Protein AF-A0A8X6SLH9-F1 (afdb_monomer_lite)

Sequence (107 aa):
MASASSGPSGIKRKALSISNKLNILKKYDEGCKANKKQKEIAEELGIAPSTLRMVLKSRVDIEKNVGGTKRQKLKHAKHEDLEKVLVEWFQKKKKKKKKKLAAIITH

InterPro domains:
  IPR007889 DNA binding HTH domain, Psq-type [PF04218] (12-62)
  IPR009057 Homedomain-like superfamily [SSF46689] (12-63)

Foldseek 3Di:
DDDPPPDPPPDPDDQDFLVRLVVLVVLVVVCVVVVHDLVVSCVVVVHDSVVSVVSVVCVVVSVVPPPDDSDSDDDQDPCNVVVVVVVVVVVVVVVVVVVVVVVVVVD

Secondary structure (DSSP, 8-state):
------------PPPPPHHHHHHHHHHHHHHHHTT--HHHHHHHTT--HHHHHHHHHTHHHHHHTTTT---SS----TTHHHHHHHHHHHHHHHHHHHHHHHHHHT-

pLDDT: mean 78.75, std 13.12, range [39.59, 93.44]

Organism: Trichonephila clavipes (NCBI:txid2585209)

Structure (mmCIF, N/CA/C/O backbone):
data_AF-A0A8X6SLH9-F1
#
_entry.id   AF-A0A8X6SLH9-F1
#
loop_
_atom_site.group_PDB
_atom_site.id
_atom_site.type_symbol
_atom_site.label_atom_id
_atom_site.label_alt_id
_atom_site.label_comp_id
_atom_site.label_asym_id
_atom_site.label_entity_id
_atom_site.label_seq_id
_atom_site.pdbx_PDB_ins_code
_atom_site.Cartn_x
_atom_site.Cartn_y
_atom_site.Cartn_z
_atom_site.occupancy
_atom_site.B_iso_or_equiv
_atom_site.auth_seq_id
_atom_site.auth_comp_id
_atom_site.auth_asym_id
_atom_site.auth_atom_id
_atom_site.pdbx_PDB_model_num
ATOM 1 N N . MET A 1 1 ? -50.976 6.141 -1.950 1.00 39.59 1 MET A N 1
ATOM 2 C CA . MET A 1 1 ? -50.263 4.945 -2.450 1.00 39.59 1 MET A CA 1
ATOM 3 C C . MET A 1 1 ? -48.781 5.280 -2.521 1.00 39.59 1 MET A C 1
ATOM 5 O O . MET A 1 1 ? -48.405 6.155 -3.289 1.00 39.59 1 MET A O 1
ATOM 9 N N . ALA A 1 2 ? -47.978 4.703 -1.626 1.00 45.25 2 ALA A N 1
ATOM 10 C CA . ALA A 1 2 ? -46.553 4.991 -1.491 1.00 45.25 2 ALA A CA 1
ATOM 11 C C . ALA A 1 2 ? -45.756 4.327 -2.621 1.00 45.25 2 ALA A C 1
ATOM 13 O O . ALA A 1 2 ? -45.850 3.118 -2.806 1.00 45.25 2 ALA A O 1
ATOM 14 N N . SER A 1 3 ? -44.958 5.109 -3.347 1.00 43.69 3 SER A N 1
ATOM 15 C CA . SER A 1 3 ? -43.980 4.585 -4.300 1.00 43.69 3 SER A CA 1
ATOM 16 C C . SER A 1 3 ? -42.586 4.744 -3.699 1.00 43.69 3 SER A C 1
ATOM 18 O O . SER A 1 3 ? -41.957 5.798 -3.789 1.00 43.69 3 SER A O 1
ATOM 20 N N . ALA A 1 4 ? -42.136 3.706 -2.991 1.00 51.78 4 ALA A N 1
ATOM 21 C CA . ALA A 1 4 ? -40.776 3.604 -2.484 1.00 51.78 4 ALA A CA 1
ATOM 22 C C . ALA A 1 4 ? -39.852 3.185 -3.636 1.00 51.78 4 ALA A C 1
ATOM 24 O O . ALA A 1 4 ? -39.725 2.009 -3.964 1.00 51.78 4 ALA A O 1
ATOM 25 N N . SER A 1 5 ? -39.196 4.163 -4.257 1.00 49.69 5 SER A N 1
ATOM 26 C CA . SER A 1 5 ? -38.088 3.943 -5.187 1.00 49.69 5 SER A CA 1
ATOM 27 C C . SER A 1 5 ? -36.840 3.517 -4.397 1.00 49.69 5 SER A C 1
ATOM 29 O O . SER A 1 5 ? -35.981 4.337 -4.063 1.00 49.69 5 SER A O 1
ATOM 31 N N . SER A 1 6 ? -36.727 2.228 -4.080 1.00 54.97 6 SER A N 1
ATOM 32 C CA 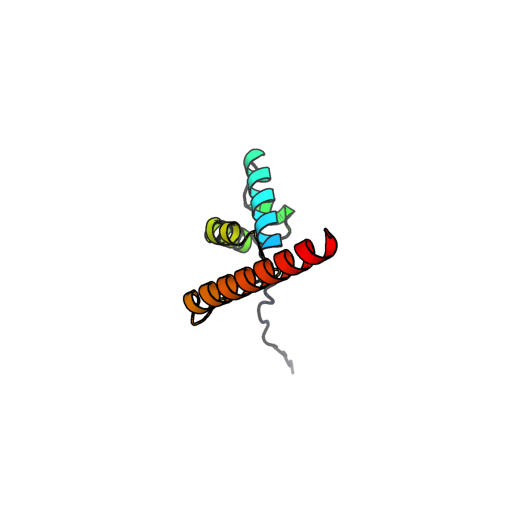. SER A 1 6 ? -35.497 1.623 -3.563 1.00 54.97 6 SER A CA 1
ATOM 33 C C . SER A 1 6 ? -34.499 1.400 -4.707 1.00 54.97 6 SER A C 1
ATOM 35 O O . SER A 1 6 ? -34.437 0.323 -5.300 1.00 54.97 6 SER A O 1
ATOM 37 N N . GLY A 1 7 ? -33.723 2.431 -5.047 1.00 54.56 7 GLY A N 1
ATOM 38 C CA . GLY A 1 7 ? -32.559 2.275 -5.925 1.00 54.56 7 GLY A CA 1
ATOM 39 C C . GLY A 1 7 ? -31.469 1.424 -5.250 1.00 54.56 7 GLY A C 1
ATOM 40 O O . GLY A 1 7 ? -31.379 1.421 -4.019 1.00 54.56 7 GLY A O 1
ATOM 41 N N . PRO A 1 8 ? -30.616 0.708 -6.006 1.00 51.09 8 PRO A N 1
ATOM 42 C CA . PRO A 1 8 ? -29.579 -0.129 -5.421 1.00 51.09 8 PRO A CA 1
ATOM 43 C C . PRO A 1 8 ? -28.536 0.769 -4.751 1.00 51.09 8 PRO A C 1
ATOM 45 O O . PRO A 1 8 ? -27.738 1.439 -5.410 1.00 51.09 8 PRO A O 1
ATOM 48 N N . SER A 1 9 ? -28.529 0.782 -3.422 1.00 58.31 9 SER A N 1
ATOM 49 C CA . SER A 1 9 ? -27.512 1.417 -2.586 1.00 58.31 9 SER A CA 1
ATOM 50 C C . SER A 1 9 ? -26.198 0.629 -2.667 1.00 58.31 9 SER A C 1
ATOM 52 O O . SER A 1 9 ? -25.732 0.007 -1.715 1.00 58.31 9 SER A O 1
ATOM 54 N N . GLY A 1 10 ? -25.573 0.635 -3.846 1.00 54.41 10 GLY A N 1
ATOM 55 C CA . GLY A 1 10 ? -24.244 0.075 -4.040 1.00 54.41 10 GLY A CA 1
ATOM 56 C C . GLY A 1 10 ? -23.244 0.773 -3.119 1.00 54.41 10 GLY A C 1
ATOM 57 O O . GLY A 1 10 ? -23.129 2.000 -3.123 1.00 54.41 10 GLY A O 1
ATOM 58 N N . ILE A 1 11 ? -22.507 -0.003 -2.323 1.00 65.38 11 ILE A N 1
ATOM 59 C CA . ILE A 1 11 ? -21.454 0.512 -1.440 1.00 65.38 11 ILE A CA 1
ATOM 60 C C . ILE A 1 11 ? -20.408 1.232 -2.305 1.00 65.38 11 ILE A C 1
ATOM 62 O O . ILE A 1 11 ? -19.608 0.594 -2.996 1.00 65.38 11 ILE A O 1
ATOM 66 N N . LYS A 1 12 ? -20.393 2.570 -2.265 1.00 71.88 12 LYS A N 1
ATOM 67 C CA . LYS A 1 12 ? -19.410 3.405 -2.970 1.00 71.88 12 LYS A CA 1
ATOM 68 C C . LYS A 1 12 ? -18.046 3.272 -2.283 1.00 71.88 12 LYS A C 1
ATOM 70 O O . LYS A 1 12 ? -17.726 4.009 -1.354 1.00 71.88 12 LYS A O 1
ATOM 75 N N . ARG A 1 13 ? -17.232 2.304 -2.713 1.00 73.06 13 ARG A N 1
ATOM 76 C CA . ARG A 1 13 ? -15.877 2.092 -2.172 1.00 73.06 13 ARG A CA 1
ATOM 77 C C . ARG A 1 13 ? -14.890 3.070 -2.813 1.00 73.06 13 ARG A C 1
ATOM 79 O O . ARG A 1 13 ? -14.701 3.049 -4.027 1.00 73.06 13 ARG A O 1
ATOM 86 N N . LYS A 1 14 ? -14.215 3.889 -1.999 1.00 77.88 14 LYS A N 1
ATOM 87 C CA . LYS A 1 14 ? -13.093 4.724 -2.456 1.00 77.88 14 LYS A CA 1
ATOM 88 C C . LYS A 1 14 ? -11.854 3.850 -2.659 1.00 77.88 14 LYS A C 1
ATOM 90 O O . LYS A 1 14 ? -11.412 3.163 -1.740 1.00 77.88 14 LYS A O 1
ATOM 95 N N . ALA A 1 15 ? -11.287 3.870 -3.861 1.00 78.25 15 ALA A N 1
ATOM 96 C CA . ALA A 1 15 ? -10.048 3.160 -4.147 1.00 78.25 15 ALA A CA 1
ATOM 97 C C . ALA A 1 15 ? -8.842 3.938 -3.592 1.00 78.25 15 ALA A C 1
ATOM 99 O O . ALA A 1 15 ? -8.631 5.100 -3.934 1.00 78.25 15 ALA A O 1
ATOM 100 N N . LEU A 1 16 ? -8.039 3.291 -2.743 1.00 80.81 16 LEU A N 1
ATOM 101 C CA . LEU A 1 16 ? -6.810 3.867 -2.191 1.00 80.81 16 LEU A CA 1
ATOM 102 C C . LEU A 1 16 ? -5.623 3.580 -3.121 1.00 80.81 16 LEU A C 1
ATOM 104 O O . LEU A 1 16 ? -5.394 2.429 -3.503 1.00 80.81 16 LEU A O 1
ATOM 108 N N . SER A 1 17 ? -4.853 4.614 -3.463 1.00 80.88 17 SER A N 1
ATOM 109 C CA . SER A 1 17 ? -3.581 4.475 -4.186 1.00 80.88 17 SER A CA 1
ATOM 110 C C . SER A 1 17 ? -2.512 3.814 -3.305 1.00 80.88 17 SER A C 1
ATOM 112 O O . SER A 1 17 ? -2.610 3.842 -2.077 1.00 80.88 17 SER A O 1
ATOM 114 N N . ILE A 1 18 ? -1.469 3.241 -3.917 1.00 82.00 18 ILE A N 1
ATOM 115 C CA . ILE A 1 18 ? -0.321 2.674 -3.181 1.00 82.00 18 ILE A CA 1
ATOM 116 C C . ILE A 1 18 ? 0.328 3.737 -2.280 1.00 82.00 18 ILE A C 1
ATOM 118 O O . ILE A 1 18 ? 0.570 3.475 -1.106 1.00 82.00 18 ILE A O 1
ATOM 122 N N . SER A 1 19 ? 0.508 4.963 -2.780 1.00 81.88 19 SER A N 1
ATOM 123 C CA . SER A 1 19 ? 1.052 6.085 -2.003 1.00 81.88 19 SER A CA 1
ATOM 124 C C . SER A 1 19 ? 0.199 6.430 -0.777 1.00 81.88 19 SER A C 1
ATOM 126 O O . SER A 1 19 ? 0.742 6.635 0.305 1.00 81.88 19 SER A O 1
ATOM 128 N N . ASN A 1 20 ? -1.133 6.431 -0.909 1.00 85.94 20 ASN A N 1
ATOM 129 C CA . ASN A 1 20 ? -2.022 6.690 0.226 1.00 85.94 20 ASN A CA 1
ATOM 130 C C . ASN A 1 20 ? -1.953 5.555 1.253 1.00 85.94 20 ASN A C 1
ATOM 132 O O . ASN A 1 20 ? -1.903 5.823 2.448 1.00 85.94 20 ASN A O 1
ATOM 136 N N . LYS A 1 21 ? -1.895 4.294 0.802 1.00 89.00 21 LYS A N 1
ATOM 137 C CA . LYS A 1 21 ? -1.711 3.134 1.689 1.00 89.00 21 LYS A CA 1
ATOM 138 C C . LYS A 1 21 ? -0.386 3.200 2.453 1.00 89.00 21 LYS A C 1
ATOM 140 O O . LYS A 1 21 ? -0.371 2.904 3.640 1.00 89.00 21 LYS A O 1
ATOM 145 N N . LEU A 1 22 ? 0.696 3.649 1.814 1.00 86.75 22 LEU A N 1
ATOM 146 C CA . LEU A 1 22 ? 1.983 3.876 2.483 1.00 86.75 22 LEU A CA 1
ATOM 147 C C . LEU A 1 22 ? 1.902 4.978 3.538 1.00 86.75 22 LEU A C 1
ATOM 149 O O . LEU A 1 22 ? 2.454 4.823 4.622 1.00 86.75 22 LEU A O 1
ATOM 153 N N . ASN A 1 23 ? 1.200 6.075 3.247 1.00 88.94 23 ASN A N 1
ATOM 154 C CA . ASN A 1 23 ? 1.003 7.136 4.232 1.00 88.94 23 ASN A CA 1
ATOM 155 C C . ASN A 1 23 ? 0.199 6.638 5.446 1.00 88.94 23 ASN A C 1
ATOM 157 O O . ASN A 1 23 ? 0.558 6.929 6.582 1.00 88.94 23 ASN A O 1
ATOM 161 N N . ILE A 1 24 ? -0.830 5.814 5.211 1.00 90.75 24 ILE A N 1
ATOM 162 C CA . ILE A 1 24 ? -1.601 5.154 6.276 1.00 90.75 24 ILE A CA 1
ATOM 163 C C . ILE A 1 24 ? -0.693 4.271 7.143 1.00 90.75 24 ILE A C 1
ATOM 165 O O . ILE A 1 24 ? -0.786 4.335 8.363 1.00 90.75 24 ILE A O 1
ATOM 169 N N . LEU A 1 25 ? 0.207 3.484 6.539 1.00 90.75 25 LEU A N 1
ATOM 170 C CA . LEU A 1 25 ? 1.163 2.650 7.281 1.00 90.75 25 LEU A CA 1
ATOM 171 C C . LEU A 1 25 ? 2.122 3.492 8.136 1.00 90.75 25 LEU A C 1
ATOM 173 O O . LEU A 1 25 ? 2.310 3.185 9.308 1.00 90.75 25 LEU A O 1
ATOM 177 N N . LYS A 1 26 ? 2.661 4.591 7.593 1.00 90.56 26 LYS A N 1
ATOM 178 C CA . LYS A 1 26 ? 3.530 5.512 8.348 1.00 90.56 26 LYS A CA 1
ATOM 179 C C . LYS A 1 26 ? 2.808 6.124 9.547 1.00 90.56 26 LYS A C 1
ATOM 181 O O . LYS A 1 26 ? 3.319 6.082 10.660 1.00 90.56 26 LYS A O 1
ATOM 186 N N . LYS A 1 27 ? 1.597 6.642 9.327 1.00 90.19 27 LYS A N 1
ATOM 187 C CA . LYS A 1 27 ? 0.759 7.232 10.381 1.00 90.19 27 LYS A CA 1
ATOM 188 C C . LYS A 1 27 ? 0.356 6.209 11.438 1.00 90.19 27 LYS A C 1
ATOM 190 O O . LYS A 1 27 ? 0.300 6.537 12.619 1.00 90.19 27 LYS A O 1
ATOM 195 N N . TYR A 1 28 ? 0.121 4.967 11.025 1.00 90.69 28 TYR A N 1
ATOM 196 C CA . TYR A 1 28 ? -0.123 3.864 11.940 1.00 90.69 28 TYR A CA 1
ATOM 197 C C . TYR A 1 28 ? 1.097 3.556 12.814 1.00 90.69 28 TYR A C 1
ATOM 199 O O . TYR A 1 28 ? 0.955 3.449 14.029 1.00 90.69 28 TYR A O 1
ATOM 207 N N . ASP A 1 29 ? 2.292 3.468 12.227 1.00 89.56 29 ASP A N 1
ATOM 208 C CA . ASP A 1 29 ? 3.525 3.221 12.981 1.00 89.56 29 ASP A CA 1
ATOM 209 C C . ASP A 1 29 ? 3.841 4.380 13.952 1.00 89.56 29 ASP A C 1
ATOM 211 O O . ASP A 1 29 ? 4.260 4.142 15.084 1.00 89.56 29 ASP A O 1
ATOM 215 N N . GLU A 1 30 ? 3.599 5.634 13.547 1.00 89.69 30 GLU A N 1
ATOM 216 C CA . GLU A 1 30 ? 3.692 6.825 14.412 1.00 89.69 30 GLU A CA 1
ATOM 217 C C . GLU A 1 30 ? 2.699 6.759 15.584 1.00 89.69 30 GLU A C 1
ATOM 219 O O . GLU A 1 30 ? 3.084 6.955 16.737 1.00 89.69 30 GLU A O 1
ATOM 224 N N . GLY A 1 31 ? 1.431 6.436 15.312 1.00 84.88 31 GLY A N 1
ATOM 225 C CA . GLY A 1 31 ? 0.392 6.310 16.338 1.00 84.88 31 GLY A CA 1
ATOM 226 C C . GLY A 1 31 ? 0.646 5.157 17.311 1.00 84.88 31 GLY A C 1
ATOM 227 O O . GLY A 1 31 ? 0.399 5.295 18.508 1.00 84.88 31 GLY A O 1
ATOM 228 N N . CYS A 1 32 ? 1.211 4.048 16.825 1.00 84.31 32 CYS A N 1
ATOM 229 C CA . CYS A 1 32 ? 1.571 2.905 17.660 1.00 84.31 32 CYS A CA 1
ATOM 230 C C . CYS A 1 32 ? 2.696 3.253 18.647 1.00 84.31 32 CYS A C 1
ATOM 232 O O . CYS A 1 32 ? 2.648 2.830 19.799 1.00 84.31 32 CYS A O 1
ATOM 234 N N . LYS A 1 33 ? 3.672 4.076 18.235 1.00 87.12 33 LYS A N 1
ATOM 235 C CA . LYS A 1 33 ? 4.721 4.599 19.134 1.00 87.12 33 LYS A CA 1
ATOM 236 C C . LYS A 1 33 ? 4.156 5.503 20.232 1.00 87.12 33 LYS A C 1
ATOM 238 O O . LYS A 1 33 ? 4.710 5.552 21.322 1.00 87.12 33 LYS A O 1
ATOM 243 N N . ALA A 1 34 ? 3.048 6.185 19.954 1.00 84.00 34 ALA A N 1
ATOM 244 C CA . ALA A 1 34 ? 2.326 7.016 20.913 1.00 84.00 34 ALA A CA 1
ATOM 245 C C . ALA A 1 34 ? 1.288 6.236 21.754 1.00 84.00 34 ALA A C 1
ATOM 247 O O . ALA A 1 34 ? 0.479 6.860 22.433 1.00 84.00 34 ALA A O 1
ATOM 248 N N . ASN A 1 35 ? 1.285 4.894 21.711 1.00 87.12 35 ASN A N 1
ATOM 249 C CA . ASN A 1 35 ? 0.314 4.020 22.392 1.00 87.12 35 ASN A CA 1
ATOM 250 C C . ASN A 1 35 ? -1.166 4.277 22.029 1.00 87.12 35 ASN A C 1
ATOM 252 O O . ASN A 1 35 ? -2.064 3.934 22.799 1.00 87.12 35 ASN A O 1
ATOM 256 N N . LYS A 1 36 ? -1.447 4.843 20.847 1.00 87.38 36 LYS A N 1
ATOM 257 C CA . LYS A 1 36 ? -2.825 5.049 20.375 1.00 87.38 36 LYS A CA 1
ATOM 258 C C . LYS A 1 36 ? -3.466 3.740 19.934 1.00 87.38 36 LYS A C 1
ATOM 260 O O . LYS A 1 36 ? -2.816 2.864 19.352 1.00 87.38 36 LYS A O 1
ATOM 265 N N . LYS A 1 37 ? -4.777 3.615 20.142 1.00 88.31 37 LYS A N 1
ATOM 266 C CA . LYS A 1 37 ? -5.532 2.439 19.690 1.00 88.31 37 LYS A CA 1
ATOM 267 C C . LYS A 1 37 ? -5.779 2.502 18.184 1.00 88.31 37 LYS A C 1
ATOM 269 O O . LYS A 1 37 ? -5.965 3.561 17.597 1.00 88.31 37 LYS A O 1
ATOM 274 N N . GLN A 1 38 ? -5.905 1.332 17.555 1.00 86.31 38 GLN A N 1
ATOM 275 C CA . GLN A 1 38 ? -6.243 1.211 16.128 1.00 86.31 38 GLN A CA 1
ATOM 276 C C . GLN A 1 38 ? -7.498 1.994 15.715 1.00 86.31 38 GLN A C 1
ATOM 278 O O . GLN A 1 38 ? -7.551 2.506 14.600 1.00 86.31 38 GLN A O 1
ATOM 283 N N . LYS A 1 39 ? -8.506 2.069 16.595 1.00 87.81 39 LYS A N 1
ATOM 284 C CA . LYS A 1 39 ? -9.740 2.825 16.340 1.00 87.81 39 LYS A CA 1
ATOM 285 C C . LYS A 1 39 ? -9.479 4.329 16.266 1.00 87.81 39 LYS A C 1
ATOM 287 O O . LYS A 1 39 ? -9.891 4.945 15.295 1.00 87.81 39 LYS A O 1
ATOM 292 N N . GLU A 1 40 ? -8.726 4.868 17.221 1.00 87.94 40 GLU A N 1
ATOM 293 C CA . GLU A 1 40 ? -8.358 6.289 17.279 1.00 87.94 40 GLU A CA 1
ATOM 294 C C . GLU A 1 40 ? -7.542 6.688 16.043 1.00 87.94 40 GLU A C 1
ATOM 296 O O . GLU A 1 40 ? -7.838 7.678 15.386 1.00 87.94 40 GLU A O 1
ATOM 301 N N . ILE A 1 41 ? -6.576 5.854 15.643 1.00 89.38 41 ILE A N 1
ATOM 302 C CA . ILE A 1 41 ? -5.779 6.090 14.429 1.00 89.38 41 ILE A CA 1
ATOM 303 C C . ILE A 1 41 ? -6.663 6.062 13.169 1.00 89.38 41 ILE A C 1
ATOM 305 O O . ILE A 1 41 ? -6.459 6.843 12.241 1.00 89.38 41 ILE A O 1
ATOM 309 N N . ALA A 1 42 ? -7.643 5.157 13.104 1.00 88.69 42 ALA A N 1
ATOM 310 C CA . ALA A 1 42 ? -8.564 5.076 11.972 1.00 88.69 42 ALA A CA 1
ATOM 311 C C . ALA A 1 42 ? -9.482 6.310 11.888 1.00 88.69 42 ALA A C 1
ATOM 313 O O . ALA A 1 42 ? -9.704 6.825 10.790 1.00 88.69 42 ALA A O 1
ATOM 314 N N . GLU A 1 43 ? -9.960 6.799 13.036 1.00 89.75 43 GLU A N 1
ATOM 315 C CA . GLU A 1 43 ? -10.750 8.028 13.159 1.00 89.75 43 GLU A CA 1
ATOM 316 C C . GLU A 1 43 ? -9.944 9.263 12.738 1.00 89.75 43 GLU A C 1
ATOM 318 O O . GLU A 1 43 ? -10.411 10.019 11.887 1.00 89.75 43 GLU A O 1
ATOM 323 N N . GLU A 1 44 ? -8.704 9.411 13.217 1.00 88.94 44 GLU A N 1
ATOM 324 C CA . GLU A 1 44 ? -7.791 10.499 12.822 1.00 88.94 44 GLU A CA 1
ATOM 325 C C . GLU A 1 44 ? -7.514 10.518 11.312 1.00 88.94 44 GLU A C 1
ATOM 327 O O . GLU A 1 44 ? -7.382 11.578 10.700 1.00 88.94 44 GLU A O 1
ATOM 332 N N . LEU A 1 45 ? -7.444 9.340 1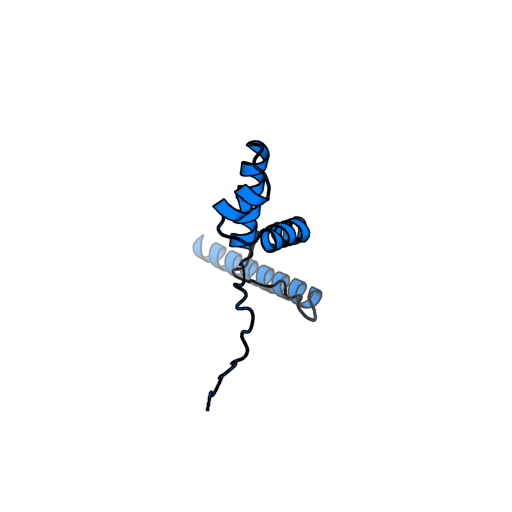0.687 1.00 86.19 45 LEU A N 1
ATOM 333 C CA . LEU A 1 45 ? -7.230 9.204 9.246 1.00 86.19 45 LEU A CA 1
ATOM 334 C C . LEU A 1 45 ? -8.524 9.331 8.423 1.00 86.19 45 LEU A C 1
ATOM 336 O O . LEU A 1 45 ? -8.448 9.385 7.193 1.00 86.19 45 LEU A O 1
ATOM 340 N N . GLY A 1 46 ? -9.700 9.361 9.059 1.00 86.00 46 GLY A N 1
ATOM 341 C CA . GLY A 1 46 ? -11.002 9.391 8.385 1.00 86.00 46 GLY A CA 1
ATOM 3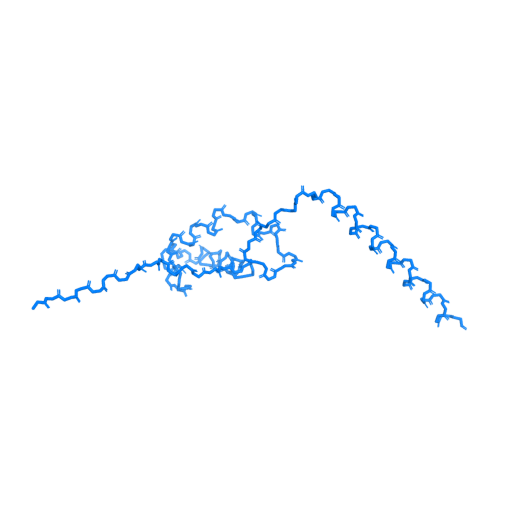42 C C . GLY A 1 46 ? -11.313 8.109 7.603 1.00 86.00 46 GLY A C 1
ATOM 343 O O . GLY A 1 46 ? -11.941 8.152 6.540 1.00 86.00 46 GLY A O 1
ATOM 344 N N . ILE A 1 47 ? -10.830 6.958 8.079 1.00 88.25 47 ILE A N 1
ATOM 345 C CA . ILE A 1 47 ? -10.923 5.663 7.397 1.00 88.25 47 ILE A CA 1
ATOM 346 C C . ILE A 1 47 ? -11.652 4.657 8.292 1.00 88.25 47 ILE A C 1
ATOM 348 O O . ILE A 1 47 ? -11.481 4.632 9.503 1.00 88.25 47 ILE A O 1
ATOM 352 N N . ALA A 1 48 ? -12.443 3.762 7.693 1.00 88.31 48 ALA A N 1
ATOM 353 C CA . ALA A 1 48 ? -13.068 2.679 8.447 1.00 88.31 48 ALA A CA 1
ATOM 354 C C . ALA A 1 48 ? -12.006 1.748 9.087 1.00 88.31 48 ALA A C 1
ATOM 356 O O . ALA A 1 48 ? -11.055 1.355 8.400 1.00 88.31 48 ALA A O 1
ATOM 357 N N . PRO A 1 49 ? -12.188 1.287 10.341 1.00 88.56 49 PRO A N 1
ATOM 358 C CA . PRO A 1 49 ? -11.239 0.385 11.007 1.00 88.56 49 PRO A CA 1
ATOM 359 C C . PRO A 1 49 ? -10.954 -0.902 10.217 1.00 88.56 49 PRO A C 1
ATOM 361 O O . PRO A 1 49 ? -9.832 -1.409 10.200 1.00 88.56 49 PRO A O 1
ATOM 364 N N . SER A 1 50 ? -11.959 -1.413 9.500 1.00 88.56 50 SER A N 1
ATOM 365 C CA . SER A 1 50 ? -11.823 -2.568 8.605 1.00 88.56 50 SER A CA 1
ATOM 366 C C . SER A 1 50 ? -10.844 -2.304 7.457 1.00 88.56 50 SER A C 1
ATOM 368 O O . SER A 1 50 ? -10.014 -3.157 7.144 1.00 88.56 50 SER A O 1
ATOM 370 N N . THR A 1 51 ? -10.886 -1.109 6.867 1.00 89.19 51 THR A N 1
ATOM 371 C CA . THR A 1 51 ? -9.966 -0.684 5.808 1.00 89.19 51 THR A CA 1
ATOM 372 C C . THR A 1 51 ? -8.540 -0.568 6.335 1.00 89.19 51 THR A C 1
ATOM 374 O O . THR A 1 51 ? -7.621 -1.051 5.676 1.00 89.19 51 THR A O 1
ATOM 377 N N . LEU A 1 52 ? -8.342 -0.001 7.532 1.00 90.00 52 LEU A N 1
ATOM 378 C CA . LEU A 1 52 ? -7.021 0.057 8.168 1.00 90.00 52 LEU A CA 1
ATOM 379 C C . LEU A 1 52 ? -6.449 -1.355 8.370 1.00 90.00 52 LEU A C 1
ATOM 381 O O . LEU A 1 52 ? -5.320 -1.632 7.967 1.00 90.00 52 LEU A O 1
ATOM 385 N N . ARG A 1 53 ? -7.258 -2.285 8.892 1.00 90.19 53 ARG A N 1
ATOM 386 C CA . ARG A 1 53 ? -6.856 -3.686 9.086 1.00 90.19 53 ARG A CA 1
ATOM 387 C C . ARG A 1 53 ? -6.495 -4.384 7.773 1.00 90.19 53 ARG A C 1
ATOM 389 O O . ARG A 1 53 ? -5.527 -5.140 7.725 1.00 90.19 53 ARG A O 1
ATOM 396 N N . MET A 1 54 ? -7.237 -4.118 6.696 1.00 90.50 54 MET A N 1
ATOM 397 C CA . MET A 1 54 ? -6.908 -4.637 5.365 1.00 90.50 54 MET A CA 1
ATOM 398 C C . MET A 1 54 ? -5.583 -4.084 4.838 1.00 90.50 54 MET A C 1
ATOM 400 O O . MET A 1 54 ? -4.778 -4.851 4.314 1.00 90.50 54 MET A O 1
ATOM 404 N N . VAL A 1 55 ? -5.341 -2.778 4.994 1.00 89.56 55 VAL A N 1
ATOM 405 C CA . VAL A 1 55 ? -4.079 -2.142 4.588 1.00 89.56 55 VAL A CA 1
ATOM 406 C C . VAL A 1 55 ? -2.903 -2.773 5.333 1.00 89.56 55 VAL A C 1
ATOM 408 O O . VAL A 1 55 ? -1.935 -3.165 4.682 1.00 89.56 55 VAL A O 1
ATOM 411 N N . LEU A 1 56 ? -3.030 -2.974 6.650 1.00 89.50 56 LEU A N 1
ATOM 412 C CA . LEU A 1 56 ? -2.021 -3.642 7.478 1.00 89.50 56 LEU A CA 1
ATOM 413 C C . LEU A 1 56 ? -1.757 -5.087 7.033 1.00 89.50 56 LEU A C 1
ATOM 415 O O . LEU A 1 56 ? -0.603 -5.495 6.941 1.00 89.50 56 LEU A O 1
ATOM 419 N N . LYS A 1 57 ? -2.802 -5.852 6.688 1.00 90.56 57 LYS A N 1
ATOM 420 C CA . LYS A 1 57 ? -2.642 -7.223 6.175 1.00 90.56 57 LYS A CA 1
ATOM 421 C C . LYS A 1 57 ? -1.838 -7.264 4.869 1.00 90.56 57 LYS A C 1
ATOM 423 O O . LYS A 1 57 ? -1.049 -8.177 4.669 1.00 90.56 57 LYS A O 1
ATOM 428 N N . SER A 1 58 ? -2.017 -6.273 3.995 1.00 84.75 58 SER A N 1
ATOM 429 C CA . SER 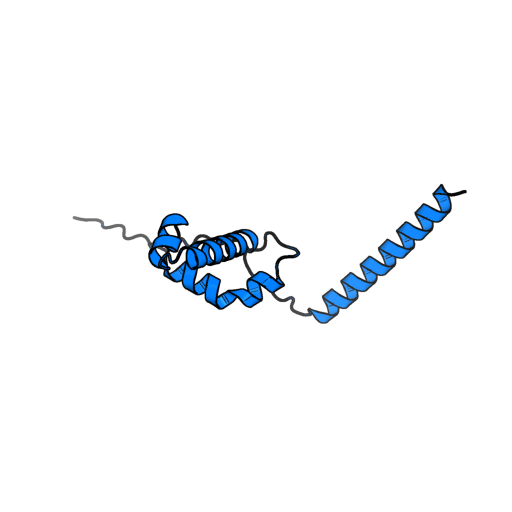A 1 58 ? -1.302 -6.161 2.712 1.00 84.75 58 SER A CA 1
ATOM 430 C C . SER A 1 58 ? 0.027 -5.392 2.787 1.00 84.75 58 SER A C 1
ATOM 432 O O . SER A 1 58 ? 0.532 -4.954 1.754 1.00 84.75 58 SER A O 1
ATOM 434 N N . ARG A 1 59 ? 0.594 -5.184 3.986 1.00 88.75 59 ARG A N 1
ATOM 435 C CA . ARG A 1 59 ? 1.774 -4.327 4.207 1.00 88.75 59 ARG A CA 1
ATOM 436 C C . ARG A 1 59 ? 2.965 -4.693 3.319 1.00 88.75 59 ARG A C 1
ATOM 438 O O . ARG A 1 59 ? 3.481 -3.826 2.621 1.00 88.75 59 ARG A O 1
ATOM 445 N N . VAL A 1 60 ? 3.331 -5.975 3.282 1.00 84.94 60 VAL A N 1
ATOM 446 C CA . VAL A 1 60 ? 4.467 -6.485 2.492 1.00 84.94 60 VAL A CA 1
ATOM 447 C C . VAL A 1 60 ? 4.306 -6.164 1.004 1.00 84.94 60 VAL A C 1
ATOM 449 O O . VAL A 1 60 ? 5.250 -5.726 0.348 1.00 84.94 60 VAL A O 1
ATOM 452 N N . ASP A 1 61 ? 3.100 -6.331 0.466 1.00 81.50 61 ASP A N 1
ATOM 453 C CA . ASP A 1 61 ? 2.826 -6.062 -0.947 1.00 81.50 61 ASP A CA 1
ATOM 454 C C . ASP A 1 61 ? 2.844 -4.562 -1.249 1.00 81.50 61 ASP A C 1
ATOM 456 O O . ASP A 1 61 ? 3.316 -4.144 -2.306 1.00 81.50 61 ASP A O 1
ATOM 460 N N . ILE A 1 62 ? 2.357 -3.733 -0.324 1.00 83.88 62 ILE A N 1
ATOM 461 C CA . ILE A 1 62 ? 2.386 -2.273 -0.462 1.00 83.88 62 ILE A CA 1
ATOM 462 C C . ILE A 1 62 ? 3.838 -1.767 -0.465 1.00 83.88 62 ILE A C 1
ATOM 464 O O . ILE A 1 62 ? 4.192 -0.956 -1.322 1.00 83.88 62 ILE A O 1
ATOM 468 N N . GLU A 1 63 ? 4.680 -2.267 0.442 1.00 83.31 63 GLU A N 1
ATOM 469 C CA . GLU A 1 63 ? 6.092 -1.879 0.572 1.00 83.31 63 GLU A CA 1
ATOM 470 C C . GLU A 1 63 ? 6.938 -2.323 -0.633 1.00 83.31 63 GLU A C 1
ATOM 472 O O . GLU A 1 63 ? 7.731 -1.542 -1.160 1.00 83.31 63 GLU A O 1
ATOM 477 N N . LYS A 1 64 ? 6.706 -3.526 -1.171 1.00 81.56 64 LYS A N 1
ATOM 478 C CA . LYS A 1 64 ? 7.367 -3.983 -2.410 1.00 81.56 64 LYS A CA 1
ATOM 479 C C . LYS A 1 64 ? 7.059 -3.098 -3.625 1.00 81.56 64 LYS A C 1
ATOM 481 O O . LYS A 1 64 ? 7.846 -3.043 -4.565 1.00 81.56 64 LYS A O 1
ATOM 486 N N . ASN A 1 65 ? 5.931 -2.387 -3.614 1.00 73.00 65 ASN A N 1
ATOM 487 C CA . ASN A 1 65 ? 5.452 -1.570 -4.733 1.00 73.00 65 ASN A CA 1
ATOM 488 C C . ASN A 1 65 ? 5.698 -0.058 -4.561 1.00 73.00 65 ASN A C 1
ATOM 490 O O . ASN A 1 65 ? 5.155 0.744 -5.327 1.00 73.00 65 ASN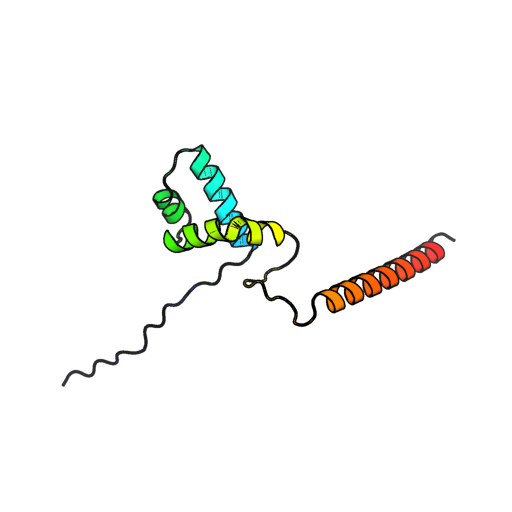 A O 1
ATOM 494 N N . VAL A 1 66 ? 6.539 0.344 -3.600 1.00 69.12 66 VAL A N 1
ATOM 495 C CA . VAL A 1 66 ? 6.874 1.752 -3.286 1.00 69.12 66 VAL A CA 1
ATOM 496 C C . VAL A 1 66 ? 7.440 2.526 -4.490 1.00 69.12 66 VAL A C 1
ATOM 498 O O . VAL A 1 66 ? 7.326 3.747 -4.553 1.00 69.12 66 VAL A O 1
ATOM 501 N N . GLY A 1 67 ? 8.003 1.834 -5.482 1.00 60.97 67 GLY A N 1
ATOM 502 C CA . GLY A 1 67 ? 8.862 2.438 -6.500 1.00 60.97 67 GLY A CA 1
ATOM 503 C C . GLY A 1 67 ? 8.243 2.894 -7.824 1.00 60.97 67 GLY A C 1
ATOM 504 O O . GLY A 1 67 ? 9.030 3.265 -8.691 1.00 60.97 67 GLY A O 1
ATOM 505 N N . GLY A 1 68 ? 6.920 2.869 -8.071 1.00 55.62 68 GLY A N 1
ATOM 506 C CA . GLY A 1 68 ? 6.534 3.127 -9.471 1.00 55.62 68 GLY A CA 1
ATOM 507 C C . GLY A 1 68 ? 5.140 3.513 -9.920 1.00 55.62 68 GLY A C 1
ATOM 508 O O . GLY A 1 68 ? 5.023 3.806 -11.107 1.00 55.62 68 GLY A O 1
ATOM 509 N N . THR A 1 69 ? 4.070 3.533 -9.119 1.00 56.75 69 THR A N 1
ATOM 510 C CA . THR A 1 69 ? 2.757 3.721 -9.765 1.00 56.75 69 THR A CA 1
ATOM 511 C C . THR A 1 69 ? 1.697 4.459 -8.951 1.00 56.75 69 THR A C 1
ATOM 513 O O . THR A 1 69 ? 1.390 4.115 -7.816 1.00 56.75 69 THR A O 1
ATOM 516 N N . LYS A 1 70 ? 0.989 5.383 -9.625 1.00 63.75 70 LYS A N 1
ATOM 517 C CA . LYS A 1 70 ? -0.349 5.882 -9.234 1.00 63.75 70 LYS A CA 1
ATOM 518 C C . LYS A 1 70 ? -1.424 4.771 -9.271 1.00 63.75 70 LYS A C 1
ATOM 520 O O . LYS A 1 70 ? -2.616 5.055 -9.164 1.00 63.75 70 LYS A O 1
ATOM 525 N N . ARG A 1 71 ? -1.034 3.504 -9.485 1.00 62.44 71 ARG A N 1
ATOM 526 C CA . ARG A 1 71 ? -1.953 2.374 -9.636 1.00 62.44 71 ARG A CA 1
ATOM 527 C C . ARG A 1 71 ? -2.622 2.081 -8.297 1.00 62.44 71 ARG A C 1
ATOM 529 O O . ARG A 1 71 ? -2.000 2.069 -7.240 1.00 62.44 71 ARG A O 1
ATOM 536 N N . GLN A 1 72 ? -3.919 1.817 -8.367 1.00 68.19 72 GLN A N 1
ATOM 537 C CA . GLN A 1 72 ? -4.742 1.435 -7.218 1.00 68.19 72 GLN A CA 1
ATOM 538 C C . GLN A 1 72 ? -4.814 -0.094 -7.036 1.00 68.19 72 GLN A C 1
ATOM 540 O O . GLN A 1 72 ? -5.207 -0.571 -5.971 1.00 68.19 72 GLN A O 1
ATOM 545 N N . LYS A 1 73 ? -4.425 -0.868 -8.063 1.00 68.50 73 LYS A N 1
ATOM 546 C CA . LYS A 1 73 ? -4.421 -2.339 -8.071 1.00 68.50 73 LYS A CA 1
ATOM 547 C C . LYS A 1 73 ? -3.073 -2.884 -8.541 1.00 68.50 73 LYS A C 1
ATOM 549 O O . LYS A 1 73 ? -2.540 -2.414 -9.548 1.00 68.50 73 LYS A O 1
ATOM 554 N N . LEU A 1 74 ? -2.597 -3.921 -7.854 1.00 64.94 74 LEU A N 1
ATOM 555 C CA . LEU A 1 74 ? -1.583 -4.832 -8.373 1.00 64.94 74 LEU A CA 1
ATOM 556 C C . LEU A 1 74 ? -2.233 -5.684 -9.468 1.00 64.94 74 LEU A C 1
ATOM 558 O O . LEU A 1 74 ? -3.083 -6.526 -9.187 1.00 64.94 74 LEU A O 1
ATOM 562 N N . LYS A 1 75 ? -1.890 -5.408 -10.726 1.00 67.62 75 LYS A N 1
ATOM 563 C CA . LYS A 1 75 ? -2.170 -6.308 -11.847 1.00 67.62 75 LYS A CA 1
ATOM 564 C C . LYS A 1 75 ? -0.847 -6.925 -12.266 1.00 67.62 75 LYS A C 1
ATOM 566 O O . LYS A 1 75 ? 0.054 -6.182 -12.651 1.00 67.62 75 LYS A O 1
ATOM 571 N N . HIS A 1 76 ? -0.776 -8.246 -12.198 1.00 66.25 76 HIS A N 1
ATOM 572 C CA . HIS A 1 76 ? 0.298 -9.015 -12.809 1.00 66.25 76 HIS A CA 1
ATOM 573 C C . HIS A 1 76 ? 0.029 -9.090 -14.312 1.00 66.25 76 HIS A C 1
ATOM 575 O O . HIS A 1 76 ? -1.126 -9.212 -14.740 1.00 66.25 76 HIS A O 1
ATOM 581 N N . ALA A 1 77 ? 1.077 -8.938 -15.111 1.00 70.88 77 ALA A N 1
ATOM 582 C CA . ALA A 1 77 ? 0.987 -9.145 -16.545 1.00 70.88 77 ALA A CA 1
ATOM 583 C C . ALA A 1 77 ? 0.779 -10.631 -16.848 1.00 70.88 77 ALA A C 1
ATOM 585 O O . ALA A 1 77 ? 1.221 -11.492 -16.092 1.00 70.88 77 ALA A O 1
ATOM 586 N N . LYS A 1 78 ? 0.138 -10.943 -17.979 1.00 82.62 78 LYS A N 1
ATOM 587 C CA . LYS A 1 78 ? -0.061 -12.338 -18.410 1.00 82.62 78 LYS A CA 1
ATOM 588 C C . LYS A 1 78 ? 1.274 -13.065 -18.646 1.00 82.62 78 LYS A C 1
ATOM 590 O O . LYS A 1 78 ? 1.346 -14.273 -18.468 1.00 82.62 78 LYS A O 1
ATOM 595 N N . HIS A 1 79 ? 2.316 -12.318 -19.018 1.00 85.81 79 HIS A N 1
ATOM 596 C CA . HIS A 1 79 ? 3.662 -12.820 -19.292 1.00 85.81 79 HIS A CA 1
ATOM 597 C C . HIS A 1 79 ? 4.707 -11.905 -18.642 1.00 85.81 79 HIS A C 1
ATOM 599 O O . HIS A 1 79 ? 5.395 -11.142 -19.316 1.00 85.81 79 HIS A O 1
ATOM 605 N N . GLU A 1 80 ? 4.792 -11.947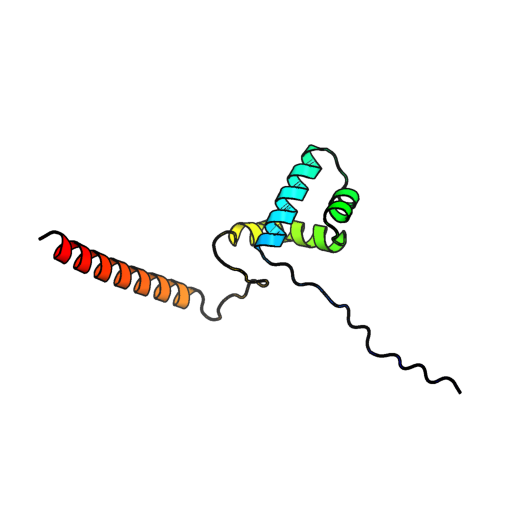 -17.314 1.00 82.81 80 GLU A N 1
ATOM 606 C CA . GLU A 1 80 ? 5.657 -11.050 -16.540 1.00 82.81 80 GLU A CA 1
ATOM 607 C C . GLU A 1 80 ? 7.147 -11.193 -16.901 1.00 82.81 80 GLU A C 1
ATOM 609 O O . GLU A 1 80 ? 7.861 -10.195 -17.003 1.00 82.81 80 GLU A O 1
ATOM 614 N N . ASP A 1 81 ? 7.606 -12.414 -17.175 1.00 86.31 81 ASP A N 1
ATOM 615 C CA . ASP A 1 81 ? 9.003 -12.671 -17.543 1.00 86.31 81 ASP A CA 1
ATOM 616 C C . ASP A 1 81 ? 9.361 -12.074 -18.908 1.00 86.31 81 ASP A C 1
ATOM 618 O O . ASP A 1 81 ? 10.432 -11.492 -19.080 1.00 86.31 81 ASP A O 1
ATOM 622 N N . LEU A 1 82 ? 8.432 -12.129 -19.867 1.00 89.44 82 LEU A N 1
ATOM 623 C CA . LEU A 1 82 ? 8.620 -11.516 -21.181 1.00 89.44 82 LEU A CA 1
ATOM 624 C C . LEU A 1 82 ? 8.671 -9.987 -21.077 1.00 89.44 82 LEU A C 1
ATOM 626 O O . LEU A 1 82 ? 9.513 -9.354 -21.716 1.00 89.44 82 LEU A O 1
ATOM 630 N N . GLU A 1 83 ? 7.819 -9.385 -20.241 1.00 87.69 83 GLU A N 1
ATOM 631 C CA . GLU A 1 83 ? 7.866 -7.943 -19.982 1.00 87.69 83 GLU A CA 1
ATOM 632 C C . GLU A 1 83 ? 9.196 -7.522 -19.342 1.00 87.69 83 GLU A C 1
ATOM 634 O O . GLU A 1 83 ? 9.772 -6.512 -19.755 1.00 87.69 83 GLU A O 1
ATOM 639 N N . LYS A 1 84 ? 9.731 -8.310 -18.398 1.00 87.06 84 LYS A N 1
ATOM 640 C CA . LYS A 1 84 ? 11.054 -8.061 -17.795 1.00 87.06 84 LYS A CA 1
ATOM 641 C C . LYS A 1 84 ? 12.159 -8.060 -18.852 1.00 87.06 84 LYS A C 1
ATOM 643 O O . LYS A 1 84 ? 12.887 -7.071 -18.963 1.00 87.06 84 LYS A O 1
ATOM 648 N N . VAL A 1 85 ? 12.228 -9.103 -19.684 1.00 92.06 85 VAL A N 1
ATOM 649 C CA . VAL A 1 85 ? 13.221 -9.210 -20.771 1.00 92.06 85 VAL A CA 1
ATOM 650 C C . VAL A 1 85 ? 13.107 -8.033 -21.744 1.00 92.06 85 VAL A C 1
ATOM 652 O O . VAL A 1 85 ? 14.113 -7.449 -22.160 1.00 92.06 85 VAL A O 1
ATOM 655 N N . LEU A 1 86 ? 11.881 -7.629 -22.085 1.00 90.44 86 LEU A N 1
ATOM 656 C CA . LEU A 1 86 ? 11.640 -6.514 -22.993 1.00 90.44 86 LEU A CA 1
ATOM 657 C C . LEU A 1 86 ? 12.116 -5.179 -22.393 1.00 90.44 86 LEU A C 1
ATOM 659 O O . LEU A 1 86 ? 12.787 -4.394 -23.072 1.00 90.44 86 LEU A O 1
ATOM 663 N N . VAL A 1 87 ? 11.824 -4.931 -21.112 1.00 88.69 87 VAL A N 1
ATOM 664 C CA . VAL A 1 87 ? 12.284 -3.738 -20.385 1.00 88.69 87 VAL A CA 1
ATOM 665 C C . VAL A 1 87 ? 13.810 -3.680 -20.348 1.00 88.69 87 VAL A C 1
ATOM 667 O O . VAL A 1 87 ? 14.389 -2.635 -20.665 1.00 88.69 87 VAL A O 1
ATOM 670 N N . GLU A 1 88 ? 14.476 -4.785 -20.023 1.00 91.19 88 GLU A N 1
ATOM 671 C CA . GLU A 1 88 ? 15.939 -4.866 -20.014 1.00 91.19 88 GLU A CA 1
ATOM 672 C C . GLU A 1 88 ? 16.540 -4.567 -21.390 1.00 91.19 88 GLU A C 1
ATOM 674 O O . GLU A 1 88 ? 17.481 -3.770 -21.512 1.00 91.19 88 GLU A O 1
ATOM 679 N N . TRP A 1 89 ? 15.963 -5.140 -22.449 1.00 93.44 89 TRP A N 1
ATOM 680 C CA . TRP A 1 89 ? 16.399 -4.895 -23.820 1.00 93.44 89 TRP A CA 1
ATOM 681 C C . TRP A 1 89 ? 16.277 -3.415 -24.206 1.00 93.44 89 TRP A C 1
ATOM 683 O O . TRP A 1 89 ? 17.241 -2.818 -24.710 1.00 93.44 89 TRP A O 1
ATOM 693 N N . PHE A 1 90 ? 15.142 -2.778 -23.899 1.00 92.56 90 PHE A N 1
ATOM 694 C CA . PHE A 1 90 ? 14.941 -1.349 -24.143 1.00 92.56 90 PHE A CA 1
ATOM 695 C C . PHE A 1 90 ? 15.922 -0.480 -23.354 1.00 92.56 90 PHE A C 1
ATOM 697 O O . PHE A 1 90 ? 16.494 0.468 -23.906 1.00 92.56 90 PHE A O 1
ATOM 704 N N . GLN A 1 91 ? 16.166 -0.796 -22.081 1.00 89.44 91 GLN A N 1
ATOM 705 C CA . GLN A 1 91 ? 17.136 -0.070 -21.262 1.00 89.44 91 GLN A CA 1
ATOM 706 C C . GLN A 1 91 ? 18.557 -0.203 -21.821 1.00 89.44 91 GLN A C 1
ATOM 708 O O . GLN A 1 91 ? 19.280 0.793 -21.914 1.00 89.44 91 GLN A O 1
ATOM 713 N N . LYS A 1 92 ? 18.949 -1.401 -22.271 1.00 88.50 92 LYS A N 1
ATOM 714 C CA . LYS A 1 92 ? 20.249 -1.653 -22.909 1.00 88.50 92 LYS A CA 1
ATOM 715 C C . LYS A 1 92 ? 20.409 -0.840 -24.195 1.00 88.50 92 LYS A C 1
ATOM 717 O O . LYS A 1 92 ? 21.450 -0.211 -24.396 1.00 88.50 92 LYS A O 1
ATOM 722 N N . LYS A 1 93 ? 19.377 -0.782 -25.044 1.00 88.31 93 LYS A N 1
ATOM 723 C CA . LYS A 1 93 ? 19.369 0.046 -26.265 1.00 88.31 93 LYS A CA 1
ATOM 724 C C . LYS A 1 93 ? 19.445 1.544 -25.943 1.00 88.31 93 LYS A C 1
ATOM 726 O O . LYS A 1 93 ? 20.266 2.243 -26.538 1.00 88.31 93 LYS A O 1
ATOM 731 N N . LYS A 1 94 ? 18.680 2.030 -24.956 1.00 84.00 94 LYS A N 1
ATOM 732 C CA . LYS A 1 94 ? 18.742 3.428 -24.485 1.00 84.00 94 LYS A CA 1
ATOM 733 C C . LYS A 1 94 ? 20.130 3.800 -23.963 1.00 84.00 94 LYS A C 1
ATOM 735 O O . LYS A 1 94 ? 20.652 4.844 -24.346 1.00 84.00 94 LYS A O 1
ATOM 740 N N . LYS A 1 95 ? 20.757 2.946 -23.146 1.00 82.25 95 LYS A N 1
ATOM 741 C CA . LYS A 1 95 ? 22.128 3.157 -22.649 1.00 82.25 95 LYS A CA 1
ATOM 742 C C . LYS A 1 95 ? 23.136 3.238 -23.798 1.00 82.25 95 LYS A C 1
ATOM 744 O O . LYS A 1 95 ? 23.949 4.155 -23.818 1.00 82.25 95 LYS A O 1
ATOM 749 N N . LYS A 1 96 ? 23.051 2.339 -24.788 1.00 79.06 96 LYS A N 1
ATOM 750 C CA . LYS A 1 96 ? 23.917 2.378 -25.982 1.00 79.06 96 LYS A CA 1
ATOM 751 C C . LYS A 1 96 ? 23.749 3.675 -26.781 1.00 79.06 96 LYS A C 1
ATOM 753 O O . LYS A 1 96 ? 24.748 4.273 -27.160 1.00 79.06 96 LYS A O 1
ATOM 758 N N . LYS A 1 97 ? 22.511 4.139 -26.996 1.00 79.81 97 LYS A N 1
ATOM 759 C CA . LYS A 1 97 ? 22.238 5.413 -27.686 1.00 79.81 97 LYS A CA 1
ATOM 760 C C . LYS A 1 97 ? 22.808 6.610 -26.915 1.00 79.81 97 LYS A C 1
ATOM 762 O O . LYS A 1 97 ? 23.481 7.438 -27.515 1.00 79.81 97 LYS A O 1
ATOM 767 N N . LYS A 1 98 ? 22.605 6.663 -25.592 1.00 75.19 98 LYS A N 1
ATOM 768 C CA . LYS A 1 98 ? 23.155 7.726 -24.730 1.00 75.19 98 LYS A CA 1
ATOM 769 C C . LYS A 1 98 ? 24.686 7.771 -24.757 1.00 75.19 98 LYS A C 1
ATOM 771 O O . LYS A 1 98 ? 25.242 8.851 -24.876 1.00 75.19 98 LYS A O 1
ATOM 776 N N . LYS A 1 99 ? 25.357 6.613 -24.711 1.00 74.38 99 LYS A N 1
ATOM 777 C CA . LYS A 1 99 ? 26.825 6.529 -24.816 1.00 74.38 99 LYS A CA 1
ATOM 778 C C . LYS A 1 99 ? 27.346 7.042 -26.162 1.00 74.38 99 LYS A C 1
ATOM 780 O O . LYS A 1 99 ? 28.328 7.768 -26.181 1.00 74.38 99 LYS A O 1
ATOM 785 N N . LYS A 1 100 ? 26.669 6.708 -27.269 1.00 73.62 100 LYS A N 1
ATOM 786 C CA . LYS A 1 100 ? 27.022 7.225 -28.603 1.00 73.62 100 LYS A CA 1
ATOM 787 C C . LYS A 1 100 ? 26.858 8.746 -28.701 1.00 73.62 100 LYS A C 1
ATOM 789 O O . LYS A 1 100 ? 27.735 9.401 -29.236 1.00 73.62 100 LYS A O 1
ATOM 794 N N . LEU A 1 101 ? 25.770 9.300 -28.159 1.00 70.38 101 LEU A N 1
ATOM 795 C CA . LEU A 1 101 ? 25.551 10.752 -28.112 1.00 70.38 101 LEU A CA 1
ATOM 796 C C . LEU A 1 101 ? 26.598 11.476 -27.256 1.00 70.38 101 LEU A C 1
ATOM 798 O O . LEU A 1 101 ? 27.113 12.497 -27.685 1.00 70.38 101 LEU A O 1
ATOM 802 N N . ALA A 1 102 ? 26.950 10.937 -26.085 1.00 69.56 102 ALA A N 1
ATOM 803 C CA . ALA A 1 102 ? 27.987 11.523 -25.235 1.00 69.56 102 ALA A CA 1
ATOM 804 C C . ALA A 1 102 ? 29.365 11.533 -25.922 1.00 69.56 102 ALA A C 1
ATOM 806 O O . ALA A 1 102 ? 30.067 12.534 -25.859 1.00 69.56 102 ALA A O 1
ATOM 807 N N . ALA A 1 103 ? 29.721 10.459 -26.635 1.00 70.62 103 ALA A N 1
ATOM 808 C CA . ALA A 1 103 ? 30.975 10.380 -27.387 1.00 70.62 103 ALA A CA 1
ATOM 809 C C . ALA A 1 103 ? 31.072 11.409 -28.530 1.00 70.62 103 ALA A C 1
ATOM 811 O O . ALA A 1 103 ? 32.166 11.859 -28.834 1.00 70.62 103 ALA A O 1
ATOM 812 N N . ILE A 1 104 ? 29.945 11.794 -29.140 1.00 73.62 104 ILE A N 1
ATOM 813 C CA . ILE A 1 104 ? 29.909 12.804 -30.212 1.00 73.62 104 ILE A CA 1
ATOM 814 C C . ILE A 1 104 ? 30.035 14.231 -29.654 1.00 73.62 104 ILE A C 1
ATOM 816 O O . ILE A 1 104 ? 30.564 15.092 -30.332 1.00 73.62 104 ILE A O 1
ATOM 820 N N . ILE A 1 105 ? 29.559 14.488 -28.431 1.00 70.44 105 ILE A N 1
ATOM 821 C CA . ILE A 1 105 ? 29.569 15.831 -27.815 1.00 70.44 105 ILE A CA 1
ATOM 822 C C . ILE A 1 105 ? 30.924 16.156 -27.144 1.00 70.44 105 ILE A C 1
ATOM 824 O O . ILE A 1 105 ? 31.179 17.305 -26.806 1.00 70.44 105 ILE A O 1
ATOM 828 N N . THR A 1 106 ? 31.786 15.155 -26.926 1.00 65.31 106 THR A N 1
ATOM 829 C CA . THR A 1 106 ? 33.068 15.312 -26.201 1.00 65.31 106 THR A CA 1
ATOM 830 C C . THR A 1 106 ? 34.284 15.475 -27.139 1.00 65.31 106 THR A C 1
ATOM 832 O O . THR A 1 106 ? 35.407 15.580 -26.656 1.00 65.31 106 THR A O 1
ATOM 835 N N . HIS A 1 107 ? 34.075 15.492 -28.458 1.00 49.50 107 HIS A N 1
ATOM 836 C CA . HIS A 1 107 ? 35.073 15.807 -29.491 1.00 49.50 107 HIS A CA 1
ATOM 837 C C . HIS A 1 107 ? 34.670 17.093 -30.209 1.00 49.50 107 HIS A C 1
ATOM 839 O O . HIS A 1 107 ? 35.592 17.836 -30.605 1.00 49.50 107 HIS A O 1
#

Radius of gyration: 23.12 Å; chains: 1; bounding box: 85×29×53 Å